Protein AF-A0A7X3MV97-F1 (afdb_monomer)

pLDDT: mean 80.03, std 15.11, range [43.28, 95.19]

Secondary structure (DSSP, 8-state):
--TTHHHHHHHHHHTSSSEEEEETHHHHHH--TT-----SS--THHHHHHHHHHHHHHHHHHHHHHTT-EEEEEE---TTHHHHHHHHHHHSSTTHHHHHHHEEEEE-

Structure (mmCIF, N/CA/C/O backbone):
data_AF-A0A7X3MV97-F1
#
_entry.id   AF-A0A7X3MV97-F1
#
loop_
_atom_site.group_PDB
_atom_site.id
_atom_site.type_symbol
_atom_site.label_atom_id
_atom_site.label_alt_id
_atom_site.label_comp_id
_atom_site.label_asym_id
_atom_site.label_entity_id
_atom_site.label_seq_id
_atom_site.pdbx_PDB_ins_code
_atom_site.Cartn_x
_atom_site.Cartn_y
_atom_site.Cartn_z
_atom_site.occupancy
_atom_site.B_iso_or_equiv
_atom_site.auth_seq_id
_atom_site.auth_comp_id
_atom_site.auth_asym_id
_atom_site.auth_atom_id
_atom_site.pdbx_PDB_model_num
ATOM 1 N N . MET A 1 1 ? 16.769 -9.113 1.432 1.00 43.28 1 MET A N 1
ATOM 2 C CA . MET A 1 1 ? 15.683 -9.939 2.000 1.00 43.28 1 MET A CA 1
ATOM 3 C C . MET A 1 1 ? 15.540 -9.548 3.465 1.00 43.28 1 MET A C 1
ATOM 5 O O . MET A 1 1 ? 16.243 -10.082 4.308 1.00 43.28 1 MET A O 1
ATOM 9 N N . ALA A 1 2 ? 14.740 -8.526 3.774 1.00 48.81 2 ALA A N 1
ATOM 10 C CA . ALA A 1 2 ? 14.489 -8.141 5.162 1.00 48.81 2 ALA A CA 1
ATOM 11 C C . ALA A 1 2 ? 13.464 -9.119 5.758 1.00 48.81 2 ALA A C 1
ATOM 13 O O . ALA A 1 2 ? 12.256 -8.873 5.736 1.00 48.81 2 ALA A O 1
ATOM 14 N N . ALA A 1 3 ? 13.955 -10.289 6.168 1.00 53.59 3 ALA A N 1
ATOM 15 C CA . ALA A 1 3 ? 13.147 -11.354 6.742 1.00 53.59 3 ALA A CA 1
ATOM 16 C C . ALA A 1 3 ? 12.450 -10.827 8.006 1.00 53.59 3 ALA A C 1
ATOM 18 O O . ALA A 1 3 ? 13.108 -10.447 8.968 1.00 53.59 3 ALA A O 1
ATOM 19 N N . GLY A 1 4 ? 11.120 -10.732 7.967 1.00 67.38 4 GLY A N 1
ATOM 20 C CA . GLY A 1 4 ? 10.297 -10.343 9.115 1.00 67.38 4 GLY A CA 1
ATOM 21 C C . GLY A 1 4 ? 9.348 -9.170 8.878 1.00 67.38 4 GLY A C 1
ATOM 22 O O . GLY A 1 4 ? 8.356 -9.078 9.586 1.00 67.38 4 GLY A O 1
ATOM 23 N N . LYS A 1 5 ? 9.552 -8.311 7.870 1.00 76.44 5 LYS A N 1
ATOM 24 C CA . LYS A 1 5 ? 8.664 -7.146 7.641 1.00 76.44 5 LYS A CA 1
ATOM 25 C C . LYS A 1 5 ? 7.200 -7.516 7.355 1.00 76.44 5 LYS A C 1
ATOM 27 O O . LYS A 1 5 ? 6.331 -6.938 8.006 1.00 76.44 5 LYS A O 1
ATOM 32 N N . PRO A 1 6 ? 6.893 -8.491 6.470 1.00 79.88 6 PRO A N 1
ATOM 33 C CA . PRO A 1 6 ? 5.513 -8.940 6.281 1.00 79.88 6 PRO A CA 1
ATOM 34 C C . PRO A 1 6 ? 4.901 -9.497 7.569 1.00 79.88 6 PRO A C 1
ATOM 36 O O . PRO A 1 6 ? 3.743 -9.223 7.862 1.00 79.88 6 PRO A O 1
ATOM 39 N N . THR A 1 7 ? 5.700 -10.212 8.366 1.00 85.44 7 THR A N 1
ATOM 40 C CA . THR A 1 7 ? 5.289 -10.772 9.660 1.00 85.44 7 THR A CA 1
ATOM 41 C C . THR A 1 7 ? 5.026 -9.680 10.696 1.00 85.44 7 THR A C 1
ATOM 43 O O . THR A 1 7 ? 4.038 -9.750 11.413 1.00 85.44 7 THR A O 1
ATOM 46 N N . VAL A 1 8 ? 5.864 -8.642 10.764 1.00 86.12 8 VAL A N 1
ATOM 47 C CA . VAL A 1 8 ? 5.673 -7.490 11.658 1.00 86.12 8 VAL A CA 1
ATOM 48 C C . VAL A 1 8 ? 4.416 -6.714 11.277 1.00 86.12 8 VAL A C 1
ATOM 50 O O . VAL A 1 8 ? 3.612 -6.416 12.155 1.00 86.12 8 VAL A O 1
ATOM 53 N N . ALA A 1 9 ? 4.215 -6.428 9.988 1.00 86.75 9 ALA A N 1
ATOM 54 C CA . ALA A 1 9 ? 3.031 -5.723 9.504 1.00 86.75 9 ALA A CA 1
ATOM 55 C C . ALA A 1 9 ? 1.742 -6.515 9.784 1.00 86.75 9 ALA A C 1
ATOM 57 O O . ALA A 1 9 ? 0.763 -5.962 10.283 1.00 86.75 9 ALA A O 1
ATOM 58 N N . GLU A 1 10 ? 1.759 -7.826 9.536 1.00 89.75 10 GLU A N 1
ATOM 59 C CA . GLU A 1 10 ? 0.624 -8.694 9.839 1.00 89.75 10 GLU A CA 1
ATOM 60 C C . GLU A 1 10 ? 0.348 -8.773 11.346 1.00 89.75 10 GLU A C 1
ATOM 62 O O . GLU A 1 10 ? -0.794 -8.610 11.771 1.00 89.75 10 GLU A O 1
ATOM 67 N N . ASN A 1 11 ? 1.383 -8.966 12.167 1.00 91.56 11 ASN A N 1
ATOM 68 C CA . ASN A 1 11 ? 1.240 -9.013 13.621 1.00 91.56 11 ASN A CA 1
ATOM 69 C C . ASN A 1 11 ? 0.733 -7.684 14.189 1.00 91.56 11 ASN A C 1
ATOM 71 O O . ASN A 1 11 ? -0.064 -7.690 15.123 1.00 91.56 11 ASN A O 1
ATOM 75 N N . LEU A 1 12 ? 1.168 -6.552 13.631 1.00 89.19 12 LEU A N 1
ATOM 76 C CA . LEU A 1 12 ? 0.653 -5.238 14.002 1.00 89.19 12 LEU A CA 1
ATOM 77 C C . LEU A 1 12 ? -0.835 -5.122 13.664 1.00 89.19 12 LEU A C 1
ATOM 79 O O . LEU A 1 12 ? -1.620 -4.759 14.535 1.00 89.19 12 LEU A O 1
ATOM 83 N N . ALA A 1 13 ? -1.235 -5.489 12.443 1.00 91.00 13 ALA A N 1
ATOM 84 C CA . ALA A 1 13 ? -2.637 -5.454 12.035 1.00 91.00 13 ALA A CA 1
ATOM 85 C C . ALA A 1 13 ? -3.513 -6.328 12.949 1.00 91.00 13 ALA A C 1
ATOM 87 O O . ALA A 1 13 ? -4.555 -5.873 13.413 1.00 91.00 13 ALA A O 1
ATOM 88 N N . ARG A 1 14 ? -3.062 -7.540 13.301 1.00 94.19 14 ARG A N 1
ATOM 89 C CA . ARG A 1 14 ? -3.792 -8.468 14.189 1.00 94.19 14 ARG A CA 1
ATOM 90 C C . ARG A 1 14 ? -4.012 -7.957 15.617 1.00 94.19 14 ARG A C 1
ATOM 92 O O . ARG A 1 14 ? -4.851 -8.509 16.318 1.00 94.19 14 ARG A O 1
ATOM 99 N N . ARG A 1 15 ? -3.254 -6.954 16.067 1.00 91.88 15 ARG A N 1
ATOM 100 C CA . ARG A 1 15 ? -3.396 -6.350 17.406 1.00 91.88 15 ARG A CA 1
ATOM 101 C C . ARG A 1 15 ? -4.399 -5.198 17.444 1.00 91.88 15 ARG A C 1
ATOM 103 O O . ARG A 1 15 ? -4.699 -4.702 18.525 1.00 91.88 15 ARG A O 1
ATOM 110 N N . LEU A 1 16 ? -4.858 -4.747 16.282 1.00 90.19 16 LEU A N 1
ATOM 111 C CA . LEU A 1 16 ? -5.831 -3.674 16.128 1.00 90.19 16 LEU A CA 1
ATOM 112 C C . LEU A 1 16 ? -7.234 -4.281 16.002 1.00 90.19 16 LEU A C 1
ATOM 114 O O . LEU A 1 16 ? -7.396 -5.317 15.367 1.00 90.19 16 LEU A O 1
ATOM 118 N N . ASP A 1 17 ? -8.233 -3.620 16.586 1.00 90.31 17 ASP A N 1
ATOM 119 C CA . ASP A 1 17 ? -9.611 -4.127 16.679 1.00 90.31 17 ASP A CA 1
ATOM 120 C C . ASP A 1 17 ? -10.269 -4.337 15.301 1.00 90.31 17 ASP A C 1
ATOM 122 O O . ASP A 1 17 ? -10.744 -5.422 14.970 1.00 90.31 17 ASP A O 1
ATOM 126 N N . LYS A 1 18 ? -10.216 -3.312 14.442 1.00 90.75 18 LYS A N 1
ATOM 127 C CA . LYS A 1 18 ? -10.764 -3.338 13.081 1.00 90.75 18 LYS A CA 1
ATOM 128 C C . LYS A 1 18 ? -9.713 -2.833 12.105 1.00 90.75 18 LYS A C 1
ATOM 130 O O . LYS A 1 18 ? -9.506 -1.626 11.992 1.00 90.75 18 LYS A O 1
ATOM 135 N N . SER A 1 19 ? -9.018 -3.742 11.423 1.00 94.31 19 SER A N 1
ATOM 136 C CA . SER A 1 19 ? -7.813 -3.385 10.670 1.00 94.31 19 SER A CA 1
ATOM 137 C C . SER A 1 19 ? -7.638 -4.092 9.327 1.00 94.31 19 SER A C 1
ATOM 139 O O . SER A 1 19 ? -8.273 -5.105 9.037 1.00 94.31 19 SER A O 1
ATOM 141 N N . VAL A 1 20 ? -6.749 -3.534 8.502 1.00 94.88 20 VAL A N 1
ATOM 142 C CA . VAL A 1 20 ? -6.340 -4.071 7.202 1.00 94.88 20 VAL A CA 1
ATOM 143 C C . VAL A 1 20 ? -4.819 -4.090 7.106 1.00 94.88 20 VAL A C 1
ATOM 145 O O . VAL A 1 20 ? -4.160 -3.076 7.321 1.00 94.88 20 VAL A O 1
ATOM 148 N N . HIS A 1 21 ? -4.259 -5.236 6.715 1.00 94.50 21 HIS A N 1
ATOM 149 C CA . HIS A 1 21 ? -2.876 -5.333 6.251 1.00 94.50 21 HIS A CA 1
ATOM 150 C C . HIS A 1 21 ? -2.841 -5.056 4.742 1.00 94.50 21 HIS A C 1
ATOM 152 O O . HIS A 1 21 ? -3.006 -5.959 3.918 1.00 94.50 21 HIS A O 1
ATOM 158 N N . LEU A 1 22 ? -2.651 -3.789 4.378 1.00 94.31 22 LEU A N 1
ATOM 159 C CA . LEU A 1 22 ? -2.590 -3.356 2.990 1.00 94.31 22 LEU A CA 1
ATOM 160 C C . LEU A 1 22 ? -1.187 -3.617 2.441 1.00 94.31 22 LEU A C 1
ATOM 162 O O . LEU A 1 22 ? -0.223 -2.962 2.828 1.00 94.31 22 LEU A O 1
ATOM 166 N N . ARG A 1 23 ? -1.062 -4.568 1.517 1.00 92.50 23 ARG A N 1
ATOM 167 C CA . ARG A 1 23 ? 0.204 -4.830 0.826 1.00 92.50 23 ARG A CA 1
ATOM 168 C C . ARG A 1 23 ? 0.150 -4.238 -0.566 1.00 92.50 23 ARG A C 1
ATOM 170 O O . ARG A 1 23 ? -0.593 -4.736 -1.412 1.00 92.50 23 ARG A O 1
ATOM 177 N N . GLY A 1 24 ? 0.950 -3.215 -0.844 1.00 90.31 24 GLY A N 1
ATOM 178 C CA . GLY A 1 24 ? 0.897 -2.620 -2.179 1.00 90.31 24 GLY A CA 1
ATOM 179 C C . GLY A 1 24 ? 1.547 -3.492 -3.261 1.00 90.31 24 GLY A C 1
ATOM 180 O O . GLY A 1 24 ? 1.349 -3.252 -4.450 1.00 90.31 24 GLY A O 1
ATOM 181 N N . ASP A 1 25 ? 2.253 -4.572 -2.891 1.00 90.31 25 ASP A N 1
ATOM 182 C CA . ASP A 1 25 ? 2.813 -5.533 -3.854 1.00 90.31 25 ASP A CA 1
ATOM 183 C C . ASP A 1 25 ? 1.725 -6.266 -4.647 1.00 90.31 25 ASP A C 1
ATOM 185 O O . ASP A 1 25 ? 1.991 -6.742 -5.753 1.00 90.31 25 ASP A O 1
ATOM 189 N N . ILE A 1 26 ? 0.504 -6.310 -4.107 1.00 93.38 26 ILE A N 1
ATOM 190 C CA . ILE A 1 26 ? -0.681 -6.817 -4.792 1.00 93.38 26 ILE A CA 1
ATOM 191 C C . ILE A 1 26 ? -0.949 -5.999 -6.057 1.00 93.38 26 ILE A C 1
ATOM 193 O O . ILE A 1 26 ? -1.131 -6.599 -7.111 1.00 93.38 26 ILE A O 1
ATOM 197 N N . PHE A 1 27 ? -0.869 -4.665 -6.007 1.00 94.44 27 PHE A N 1
ATOM 198 C CA . PHE A 1 27 ? -1.120 -3.826 -7.186 1.00 94.44 27 PHE A CA 1
ATOM 199 C C . PHE A 1 27 ? -0.123 -4.104 -8.313 1.00 94.44 27 PHE A C 1
ATOM 201 O O . PHE A 1 27 ? -0.506 -4.164 -9.475 1.00 94.44 27 PHE A O 1
ATOM 208 N N . ARG A 1 28 ? 1.146 -4.379 -7.977 1.00 92.31 28 ARG A N 1
ATOM 209 C CA . ARG A 1 28 ? 2.148 -4.806 -8.970 1.00 92.31 28 ARG A CA 1
ATOM 210 C C . ARG A 1 28 ? 1.771 -6.140 -9.624 1.00 92.31 28 ARG A C 1
ATOM 212 O O . ARG A 1 28 ? 2.010 -6.323 -10.811 1.00 92.31 28 ARG A O 1
ATOM 219 N N . LYS A 1 29 ? 1.231 -7.086 -8.850 1.00 92.81 29 LYS A N 1
ATOM 220 C CA . LYS A 1 29 ? 0.848 -8.428 -9.327 1.00 92.81 29 LYS A CA 1
ATOM 221 C C . LYS A 1 29 ? -0.411 -8.423 -10.198 1.00 92.81 29 LYS A C 1
ATOM 223 O O . LYS A 1 29 ? -0.635 -9.393 -10.909 1.00 92.81 29 LYS A O 1
ATOM 228 N N . MET A 1 30 ? -1.220 -7.365 -10.135 1.00 95.19 30 MET A N 1
ATOM 229 C CA . MET A 1 30 ? -2.428 -7.222 -10.955 1.00 95.19 30 MET A CA 1
ATOM 230 C C . MET A 1 30 ? -2.122 -6.851 -12.412 1.00 95.19 30 MET A C 1
ATOM 232 O O . MET A 1 30 ? -2.940 -7.123 -13.289 1.00 95.19 30 MET A O 1
ATOM 236 N N . THR A 1 31 ? -0.960 -6.256 -12.697 1.00 93.94 31 THR A N 1
ATOM 237 C CA . THR A 1 31 ? -0.540 -5.962 -14.072 1.00 93.94 31 THR A CA 1
ATOM 238 C C . THR A 1 31 ? -0.170 -7.258 -14.791 1.00 93.94 31 THR A C 1
ATOM 240 O O . THR A 1 31 ? 0.799 -7.917 -14.423 1.00 93.94 31 THR A O 1
ATOM 243 N N . VAL A 1 32 ? -0.930 -7.614 -15.829 1.00 93.56 32 VAL A N 1
ATOM 244 C CA . VAL A 1 32 ? -0.686 -8.820 -16.639 1.00 93.56 32 VAL A CA 1
ATOM 245 C C . VAL A 1 32 ? 0.253 -8.497 -17.802 1.00 93.56 32 VAL A C 1
ATOM 247 O O . VAL A 1 32 ? 1.405 -8.921 -17.817 1.00 93.56 32 VAL A O 1
ATOM 250 N N . ASN A 1 33 ? -0.214 -7.686 -18.753 1.00 95.19 33 ASN A N 1
ATOM 251 C CA . ASN A 1 33 ? 0.587 -7.244 -19.891 1.00 95.19 33 ASN A CA 1
ATOM 252 C C . ASN A 1 33 ? 1.302 -5.929 -19.561 1.00 95.19 33 ASN A C 1
ATOM 254 O O . ASN A 1 33 ? 0.698 -5.018 -18.998 1.00 95.19 33 ASN A O 1
ATOM 258 N N . GLY A 1 34 ? 2.581 -5.828 -19.933 1.00 92.12 34 GLY A N 1
ATOM 259 C CA . GLY A 1 34 ? 3.396 -4.632 -19.699 1.00 92.12 34 GLY A CA 1
ATOM 260 C C . GLY A 1 34 ? 3.961 -4.508 -18.282 1.00 92.12 34 GLY A C 1
ATOM 261 O O . GLY A 1 34 ? 4.486 -3.454 -17.947 1.00 92.12 34 GLY A O 1
ATOM 262 N N . ALA A 1 35 ? 3.877 -5.548 -17.446 1.00 92.06 35 ALA A N 1
ATOM 263 C CA . ALA A 1 35 ? 4.462 -5.527 -16.109 1.00 92.06 35 ALA A CA 1
ATOM 264 C C . ALA A 1 35 ? 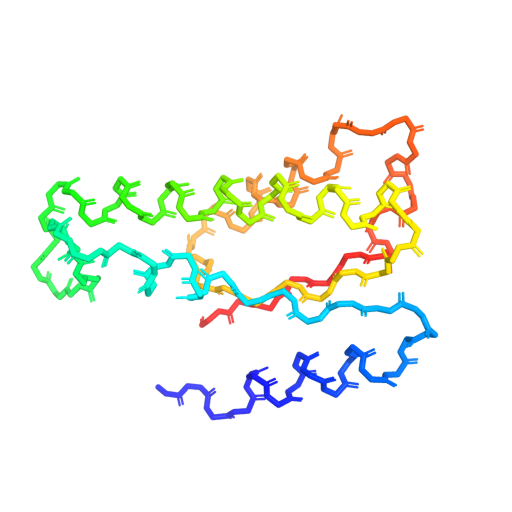5.989 -5.377 -16.171 1.00 92.06 35 ALA A C 1
ATOM 266 O O . ALA A 1 35 ? 6.676 -6.164 -16.822 1.00 92.06 35 ALA A O 1
ATOM 267 N N . VAL A 1 36 ? 6.521 -4.395 -15.444 1.00 89.56 36 VAL A N 1
ATOM 268 C CA . VAL A 1 36 ? 7.961 -4.153 -15.352 1.00 89.56 36 VAL A CA 1
ATOM 269 C C . VAL A 1 36 ? 8.424 -4.389 -13.920 1.00 89.56 36 VAL A C 1
ATOM 271 O O . VAL A 1 36 ? 7.906 -3.806 -12.966 1.00 89.56 36 VAL A O 1
ATOM 274 N N 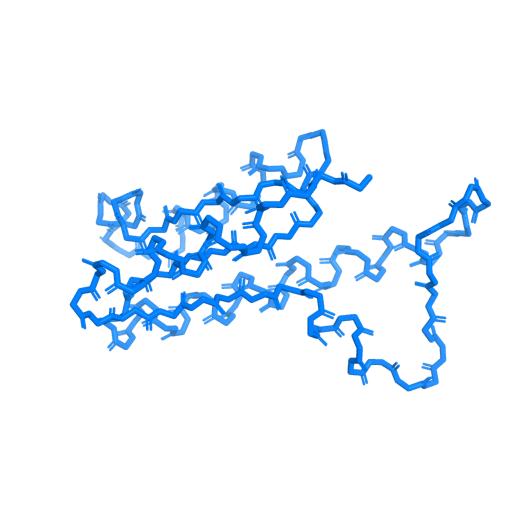. SER A 1 37 ? 9.412 -5.271 -13.754 1.00 78.62 37 SER A N 1
ATOM 275 C CA . SER A 1 37 ? 10.040 -5.475 -12.450 1.00 78.62 37 SER A CA 1
ATOM 276 C C . SER A 1 37 ? 10.985 -4.323 -12.134 1.00 78.62 37 SER A C 1
ATOM 278 O O . SER A 1 37 ? 11.742 -3.875 -12.992 1.00 78.62 37 SER A O 1
ATOM 280 N N . MET A 1 38 ? 11.007 -3.901 -10.871 1.00 72.75 38 MET A N 1
ATOM 281 C CA . MET A 1 38 ? 12.120 -3.110 -10.356 1.00 72.75 38 MET A CA 1
ATOM 282 C C . MET A 1 38 ? 13.365 -4.004 -10.384 1.00 72.75 38 MET A C 1
ATOM 284 O O . MET A 1 38 ? 13.399 -5.039 -9.716 1.00 72.75 38 MET A O 1
ATOM 288 N N . GLY A 1 39 ? 14.341 -3.641 -11.207 1.00 68.62 39 GLY A N 1
ATOM 289 C CA . GLY A 1 39 ? 15.595 -4.361 -11.402 1.00 68.62 39 GLY A CA 1
ATOM 290 C C . GLY A 1 39 ? 16.773 -3.390 -11.513 1.00 68.62 39 GLY A C 1
ATOM 291 O O . GLY A 1 39 ? 16.553 -2.178 -11.509 1.00 68.62 39 GLY A O 1
ATOM 292 N N . PRO A 1 40 ? 18.013 -3.903 -11.586 1.00 62.16 40 PRO A N 1
ATOM 293 C CA . PRO A 1 40 ? 19.209 -3.070 -11.734 1.00 62.16 40 PRO A CA 1
ATOM 294 C C . PRO A 1 40 ? 19.154 -2.196 -12.996 1.00 62.16 40 PRO A C 1
ATOM 296 O O . PRO A 1 40 ? 19.593 -1.049 -12.963 1.00 62.16 40 PRO A O 1
ATOM 299 N N . ASP A 1 41 ? 18.513 -2.691 -14.057 1.00 61.03 41 ASP A N 1
ATOM 300 C CA . ASP A 1 41 ? 18.221 -1.919 -15.261 1.00 61.03 41 ASP A CA 1
ATOM 301 C C . ASP A 1 41 ? 16.885 -1.183 -15.102 1.00 61.03 41 ASP A C 1
ATOM 303 O O . ASP A 1 41 ? 15.797 -1.716 -15.347 1.00 61.03 41 ASP A O 1
ATOM 307 N N . LEU A 1 42 ? 16.962 0.066 -14.642 1.00 63.31 42 LEU A N 1
ATOM 308 C CA . LEU A 1 42 ? 15.806 0.943 -14.478 1.00 63.31 42 LEU A CA 1
ATOM 309 C C . LEU A 1 42 ? 15.309 1.418 -15.847 1.00 63.31 42 LEU A C 1
ATOM 311 O O . LEU A 1 42 ? 15.649 2.506 -16.312 1.00 63.31 42 LEU A O 1
ATOM 315 N N . THR A 1 43 ? 14.465 0.616 -16.494 1.00 80.56 43 THR A N 1
ATOM 316 C CA . THR A 1 43 ? 13.671 1.131 -17.614 1.00 80.56 43 THR A CA 1
ATOM 317 C C . THR A 1 43 ? 12.819 2.318 -17.127 1.00 80.56 43 THR A C 1
ATOM 319 O O . THR A 1 43 ? 12.386 2.320 -15.970 1.00 80.56 43 THR A O 1
ATOM 322 N N . PRO A 1 44 ? 12.514 3.318 -17.977 1.00 86.00 44 PRO A N 1
ATOM 323 C CA . PRO A 1 44 ? 11.685 4.464 -17.583 1.00 86.00 44 PRO A CA 1
ATOM 324 C C . PRO A 1 44 ? 10.284 4.094 -17.070 1.00 86.00 44 PRO A C 1
ATOM 326 O O . PRO A 1 44 ? 9.627 4.907 -16.423 1.00 86.00 44 PRO A O 1
ATOM 329 N N . GLU A 1 45 ? 9.819 2.881 -17.363 1.00 89.38 45 GLU A N 1
ATOM 330 C CA . GLU A 1 45 ? 8.500 2.386 -16.981 1.00 89.38 45 GLU A CA 1
ATOM 331 C C . GLU A 1 45 ? 8.454 1.841 -15.547 1.00 89.38 45 GLU A C 1
ATOM 333 O O . GLU A 1 45 ? 7.451 2.008 -14.855 1.00 89.38 45 GLU A O 1
ATOM 338 N N . ALA A 1 46 ? 9.558 1.277 -15.047 1.00 88.50 46 ALA A N 1
ATOM 339 C CA . ALA A 1 46 ? 9.649 0.775 -13.677 1.00 88.50 46 ALA A CA 1
ATOM 340 C C . ALA A 1 46 ? 9.262 1.831 -12.609 1.00 88.50 46 ALA A C 1
ATOM 342 O O . ALA A 1 46 ? 8.380 1.551 -11.788 1.00 88.50 46 ALA A O 1
ATOM 343 N N . PRO A 1 47 ? 9.816 3.066 -12.615 1.00 86.88 47 PRO A N 1
ATOM 344 C CA . PRO A 1 47 ? 9.411 4.093 -11.657 1.00 86.88 47 PRO A CA 1
ATOM 345 C C . PRO A 1 47 ? 7.975 4.591 -11.876 1.00 86.88 47 PRO A C 1
ATOM 347 O O . PRO A 1 47 ? 7.326 4.980 -10.905 1.00 86.88 47 PRO A O 1
ATOM 350 N N . ARG A 1 48 ? 7.441 4.554 -13.108 1.00 89.44 48 ARG A N 1
ATOM 351 C CA . ARG A 1 48 ? 6.036 4.915 -13.373 1.00 89.44 48 ARG A CA 1
ATOM 352 C C . ARG A 1 48 ? 5.075 3.904 -12.759 1.00 89.44 48 ARG A C 1
ATOM 354 O O . ARG A 1 48 ? 4.127 4.308 -12.089 1.00 89.44 48 ARG A O 1
ATOM 361 N N . GLN A 1 49 ? 5.346 2.609 -12.913 1.00 91.81 49 GLN A N 1
ATOM 362 C CA . GLN A 1 49 ? 4.532 1.555 -12.300 1.00 91.81 49 GLN A CA 1
ATOM 363 C C . GLN A 1 49 ? 4.650 1.547 -10.776 1.00 91.81 49 GLN A C 1
ATOM 365 O O . GLN A 1 49 ? 3.656 1.317 -10.088 1.00 91.81 49 GLN A O 1
ATOM 370 N N . LEU A 1 50 ? 5.829 1.863 -10.230 1.00 89.19 50 LEU A N 1
ATOM 371 C CA . LEU A 1 50 ? 5.997 2.051 -8.789 1.00 89.19 50 LEU A CA 1
ATOM 372 C C . LEU A 1 50 ? 5.158 3.232 -8.270 1.00 89.19 50 LEU A C 1
ATOM 374 O O . LEU A 1 50 ? 4.447 3.081 -7.279 1.00 89.19 50 LEU A O 1
ATOM 378 N N . ALA A 1 51 ? 5.174 4.373 -8.965 1.00 88.94 51 ALA A N 1
ATOM 379 C CA . ALA A 1 51 ? 4.354 5.529 -8.605 1.00 88.94 51 ALA A CA 1
ATOM 380 C C . ALA A 1 51 ? 2.846 5.236 -8.713 1.00 88.94 51 ALA A C 1
ATOM 382 O O . ALA A 1 51 ? 2.083 5.612 -7.823 1.00 88.94 51 ALA A O 1
ATOM 383 N N . LEU A 1 52 ? 2.415 4.524 -9.762 1.00 91.88 52 LEU A N 1
ATOM 384 C CA . LEU A 1 52 ? 1.027 4.078 -9.920 1.00 91.88 52 LEU A CA 1
ATOM 385 C C . LEU A 1 52 ? 0.597 3.179 -8.756 1.00 91.88 52 LEU A C 1
ATOM 387 O O . LEU A 1 52 ? -0.461 3.392 -8.170 1.00 91.88 52 LEU A O 1
ATOM 391 N N . ARG A 1 53 ? 1.441 2.216 -8.379 1.00 92.31 53 ARG A N 1
ATOM 392 C CA . ARG A 1 53 ? 1.221 1.347 -7.220 1.00 92.31 53 ARG A CA 1
ATOM 393 C C . ARG A 1 53 ? 1.038 2.146 -5.930 1.00 92.31 53 ARG A C 1
ATOM 395 O O . ARG A 1 53 ? 0.111 1.856 -5.180 1.00 92.31 53 ARG A O 1
ATOM 402 N N . HIS A 1 54 ? 1.890 3.140 -5.668 1.00 90.50 54 HIS A N 1
ATOM 403 C CA . HIS A 1 54 ? 1.767 3.975 -4.466 1.00 90.50 54 HIS A CA 1
ATOM 404 C C . HIS A 1 54 ? 0.478 4.788 -4.463 1.00 90.50 54 HIS A C 1
ATOM 406 O O . HIS A 1 54 ? -0.186 4.850 -3.435 1.00 90.50 54 HIS A O 1
ATOM 412 N N . ARG A 1 55 ? 0.084 5.344 -5.613 1.00 90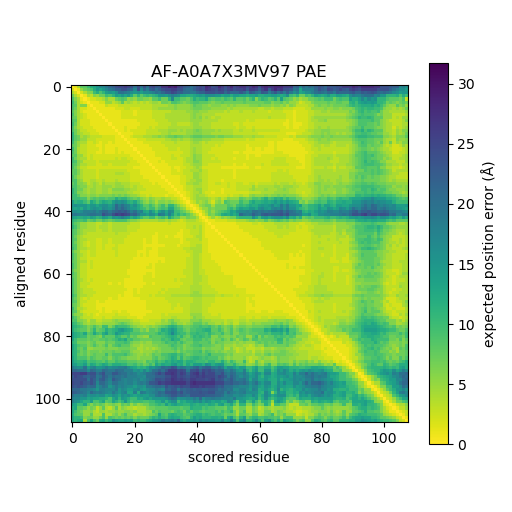.94 55 ARG A N 1
ATOM 413 C CA . ARG A 1 55 ? -1.191 6.053 -5.746 1.00 90.94 55 ARG A CA 1
ATOM 414 C C . ARG A 1 55 ? -2.386 5.142 -5.453 1.00 90.94 55 ARG A C 1
ATOM 416 O O . ARG A 1 55 ? -3.226 5.507 -4.638 1.00 90.94 55 ARG A O 1
ATOM 423 N N . LEU A 1 56 ? -2.436 3.957 -6.065 1.00 94.44 56 LEU A N 1
ATOM 424 C CA . LEU A 1 56 ? -3.509 2.981 -5.833 1.00 94.44 56 LEU A CA 1
ATOM 425 C C . LEU A 1 56 ? -3.583 2.561 -4.361 1.00 94.44 56 LEU A C 1
ATOM 427 O O . LEU A 1 56 ? -4.668 2.460 -3.794 1.00 94.44 56 LEU A O 1
ATOM 431 N N . ALA A 1 57 ? -2.431 2.352 -3.722 1.00 92.69 57 ALA A N 1
ATOM 432 C CA . ALA A 1 57 ? -2.384 2.030 -2.304 1.00 92.69 57 ALA A CA 1
ATOM 433 C C . ALA A 1 57 ? -2.936 3.165 -1.431 1.00 92.69 57 ALA A C 1
ATOM 435 O O . ALA A 1 57 ? -3.669 2.882 -0.487 1.00 92.69 57 ALA A O 1
ATOM 436 N N . CYS A 1 58 ? -2.635 4.426 -1.754 1.00 89.19 58 CYS A N 1
ATOM 437 C CA . CYS A 1 58 ? -3.199 5.564 -1.036 1.00 89.19 58 CYS A CA 1
ATOM 438 C C . CYS A 1 58 ? -4.727 5.6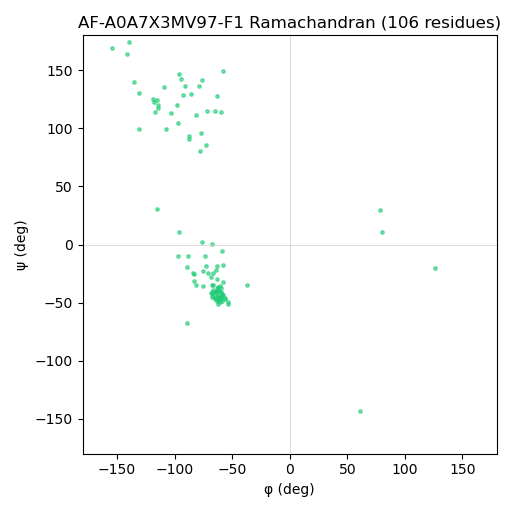34 -1.171 1.00 89.19 58 CYS A C 1
ATOM 440 O O . CYS A 1 58 ? -5.411 5.732 -0.158 1.00 89.19 58 CYS A O 1
ATOM 442 N N . GLU A 1 59 ? -5.265 5.507 -2.388 1.00 91.81 59 GLU A N 1
ATOM 443 C CA . GLU A 1 59 ? -6.717 5.538 -2.642 1.00 91.81 59 GLU A CA 1
ATOM 444 C C . GLU A 1 59 ? -7.451 4.396 -1.901 1.00 91.81 59 GLU A C 1
ATOM 446 O O . GLU A 1 59 ? -8.503 4.593 -1.285 1.00 91.81 59 GLU A O 1
ATOM 451 N N . VAL A 1 60 ? -6.867 3.193 -1.885 1.00 94.12 60 VAL A N 1
ATOM 452 C CA . VAL A 1 60 ? -7.415 2.049 -1.137 1.00 94.12 60 VAL A CA 1
ATOM 453 C C . VAL A 1 60 ? -7.323 2.259 0.375 1.00 94.12 60 VAL A C 1
ATOM 455 O O . VAL A 1 60 ? -8.273 1.942 1.092 1.00 94.12 60 VAL A O 1
ATOM 458 N N . ALA A 1 61 ? -6.207 2.791 0.880 1.00 91.19 61 ALA A N 1
ATOM 459 C CA . ALA A 1 61 ? -6.053 3.095 2.299 1.00 91.19 61 ALA A CA 1
ATOM 460 C C . ALA A 1 61 ? -7.099 4.118 2.761 1.00 91.19 61 ALA A C 1
ATOM 462 O O . ALA A 1 61 ? -7.763 3.879 3.768 1.00 91.19 61 ALA A O 1
ATOM 463 N N . GLU A 1 62 ? -7.286 5.206 2.009 1.00 88.38 62 GLU A N 1
ATOM 464 C CA . GLU A 1 62 ? -8.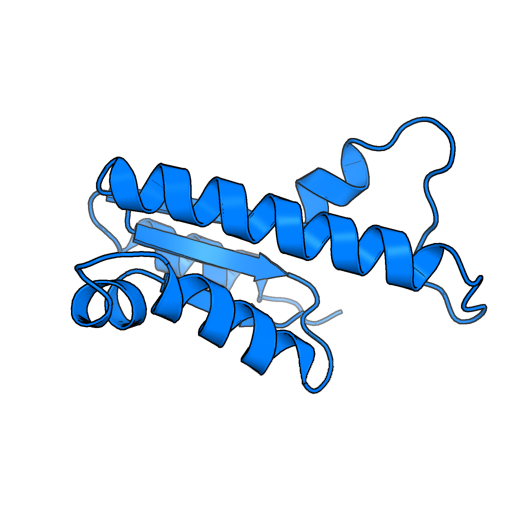311 6.225 2.269 1.00 88.38 62 GLU A CA 1
ATOM 465 C C . GLU A 1 62 ? -9.701 5.595 2.390 1.00 88.38 62 GLU A C 1
ATOM 467 O O . GLU A 1 62 ? -10.377 5.795 3.397 1.00 88.38 62 GLU A O 1
ATOM 472 N N . THR A 1 63 ? -10.077 4.743 1.433 1.00 92.19 63 THR A N 1
ATOM 473 C CA . THR A 1 63 ? -11.381 4.059 1.427 1.00 92.19 63 THR A CA 1
ATOM 474 C C . THR A 1 63 ? -11.592 3.204 2.685 1.00 92.19 63 THR A C 1
ATOM 476 O O . THR A 1 63 ? -12.662 3.219 3.295 1.00 92.19 63 THR A O 1
ATOM 479 N N . TYR A 1 64 ? -10.569 2.461 3.120 1.00 92.56 64 TYR A N 1
ATOM 480 C CA . TYR A 1 64 ? -10.652 1.670 4.353 1.00 92.56 64 TYR A CA 1
ATOM 481 C C . TYR A 1 64 ? -10.756 2.540 5.603 1.00 92.56 64 TYR A C 1
ATOM 483 O O . TYR A 1 64 ? -11.509 2.213 6.523 1.00 92.56 64 TYR A O 1
ATOM 491 N N . LEU A 1 65 ? -10.023 3.648 5.637 1.00 88.56 65 LEU A N 1
ATOM 492 C CA . LEU A 1 65 ? -10.064 4.581 6.753 1.00 88.56 65 LEU A CA 1
ATOM 493 C C . LEU A 1 65 ? -11.429 5.276 6.855 1.00 88.56 65 LEU A C 1
ATOM 495 O O . LEU A 1 65 ? -11.963 5.395 7.955 1.00 88.56 65 LEU A O 1
ATOM 499 N N . GLU A 1 66 ? -12.030 5.673 5.729 1.00 86.94 66 GLU A N 1
ATOM 500 C CA . GLU A 1 66 ? -13.404 6.198 5.666 1.00 86.94 66 GLU A CA 1
ATOM 501 C C . GLU A 1 66 ? -14.433 5.168 6.156 1.00 86.94 66 GLU A C 1
ATOM 503 O O . GLU A 1 66 ? -15.377 5.514 6.866 1.00 86.94 66 GLU A O 1
ATOM 508 N N . ALA A 1 67 ? -14.206 3.882 5.876 1.00 90.56 67 ALA A N 1
ATOM 509 C CA . ALA A 1 67 ? -15.003 2.774 6.406 1.00 90.56 67 ALA A CA 1
ATOM 510 C C . ALA A 1 67 ? -14.695 2.425 7.884 1.00 90.56 67 ALA A C 1
ATOM 512 O O . ALA A 1 67 ? -15.264 1.473 8.441 1.00 90.56 67 ALA A O 1
ATOM 513 N N . GLY A 1 68 ? -13.798 3.173 8.537 1.00 88.44 68 GLY A N 1
ATOM 514 C CA . GLY A 1 68 ? -13.451 3.036 9.950 1.00 88.44 68 GLY A CA 1
ATOM 515 C C . GLY A 1 68 ? -12.501 1.881 10.271 1.00 88.44 68 GLY A C 1
ATOM 516 O O . GLY A 1 68 ? -12.611 1.308 11.353 1.00 88.44 68 GLY A O 1
ATOM 517 N N . PHE A 1 69 ? -11.620 1.492 9.347 1.00 91.94 69 PHE A N 1
ATOM 518 C CA . PHE A 1 69 ? -10.534 0.539 9.602 1.00 91.94 69 PHE A CA 1
ATOM 519 C C . PHE A 1 69 ? -9.219 1.260 9.918 1.00 91.94 69 PHE A C 1
ATOM 521 O O . PHE A 1 69 ? -8.907 2.289 9.326 1.00 91.94 69 PHE A O 1
ATOM 528 N N . SER A 1 70 ? -8.390 0.669 10.778 1.00 91.19 70 SER A N 1
ATOM 529 C CA . SER A 1 70 ? -6.961 0.987 10.862 1.00 91.19 70 SER A CA 1
ATOM 530 C C . SER A 1 70 ? -6.192 0.293 9.731 1.00 91.19 70 SER A C 1
ATOM 532 O O . SER A 1 70 ? -6.409 -0.885 9.455 1.00 91.19 70 SER A O 1
ATOM 534 N N . VAL A 1 71 ? -5.262 0.985 9.080 1.00 91.38 71 VAL A N 1
ATOM 535 C CA . VAL A 1 71 ? -4.531 0.474 7.913 1.00 91.38 71 VAL A CA 1
ATOM 536 C C . VAL A 1 71 ? -3.048 0.317 8.238 1.00 91.38 71 VAL A C 1
ATOM 538 O O . VAL A 1 71 ? -2.332 1.282 8.486 1.00 91.38 71 VAL A O 1
ATOM 541 N N . VAL A 1 72 ? -2.545 -0.911 8.176 1.00 91.62 72 VAL A N 1
ATOM 542 C CA . VAL A 1 72 ? -1.106 -1.190 8.201 1.00 91.62 72 VAL A CA 1
ATOM 543 C C . VAL A 1 72 ? -0.643 -1.365 6.761 1.00 91.62 72 VAL A C 1
ATOM 545 O O . VAL A 1 72 ? -0.930 -2.388 6.138 1.00 91.62 72 VAL A O 1
ATOM 548 N N . TYR A 1 73 ? 0.040 -0.358 6.221 1.00 90.94 73 TYR A N 1
ATOM 549 C CA . TYR A 1 73 ? 0.482 -0.329 4.830 1.00 90.94 73 TYR A CA 1
ATOM 550 C C . TYR A 1 73 ? 1.950 -0.755 4.702 1.00 90.94 73 TYR A C 1
ATOM 552 O O . TYR A 1 73 ? 2.853 -0.137 5.265 1.00 90.94 73 TYR A O 1
ATOM 560 N N . LEU A 1 74 ? 2.182 -1.823 3.936 1.00 90.12 74 LEU A N 1
ATOM 561 C CA . LEU A 1 74 ? 3.496 -2.389 3.643 1.00 90.12 74 LEU A CA 1
ATOM 562 C C . LEU A 1 74 ? 3.827 -2.236 2.155 1.00 90.12 74 LEU A C 1
ATOM 564 O O . LEU A 1 74 ? 3.145 -2.797 1.288 1.00 90.12 74 LEU A O 1
ATOM 568 N N . ASP A 1 75 ? 4.924 -1.535 1.866 1.00 89.44 75 ASP A N 1
ATOM 569 C CA . ASP A 1 75 ? 5.410 -1.323 0.503 1.00 89.44 75 ASP A CA 1
ATOM 570 C C . ASP A 1 75 ? 6.921 -1.060 0.438 1.00 89.44 75 ASP A C 1
ATOM 572 O O . ASP A 1 75 ? 7.579 -0.811 1.443 1.00 89.44 75 ASP A O 1
ATOM 576 N N . ILE A 1 76 ? 7.476 -1.079 -0.772 1.00 83.31 76 ILE A N 1
ATOM 577 C CA . ILE A 1 76 ? 8.807 -0.564 -1.079 1.00 83.31 76 ILE A CA 1
ATOM 578 C C . ILE A 1 76 ? 8.705 0.966 -1.144 1.00 83.31 76 ILE A C 1
ATOM 580 O O . ILE A 1 76 ? 8.338 1.548 -2.166 1.00 83.31 76 ILE A O 1
ATOM 584 N N . LEU A 1 77 ? 9.031 1.612 -0.026 1.00 80.38 77 LEU A N 1
ATOM 585 C CA . LEU A 1 77 ? 9.088 3.065 0.116 1.00 80.38 77 LEU A CA 1
ATOM 586 C C . LEU A 1 77 ? 10.561 3.477 0.201 1.00 80.38 77 LEU A C 1
ATOM 588 O O . LEU A 1 77 ? 11.186 3.336 1.247 1.00 80.38 77 LEU A O 1
ATOM 592 N N . VAL A 1 78 ? 11.134 3.943 -0.912 1.00 72.50 78 VAL A N 1
ATOM 593 C CA . VAL A 1 78 ? 12.562 4.301 -0.999 1.00 72.50 78 VAL A CA 1
ATOM 594 C C . VAL A 1 78 ? 12.725 5.815 -1.105 1.00 72.50 78 VAL A C 1
ATOM 596 O O . VAL A 1 78 ? 12.029 6.478 -1.876 1.00 72.50 78 VAL A O 1
ATOM 599 N N . GLY A 1 79 ? 13.668 6.373 -0.342 1.00 72.75 79 GLY A N 1
ATOM 600 C CA . GLY A 1 79 ? 13.950 7.810 -0.326 1.00 72.75 79 GLY A CA 1
ATOM 601 C C . GLY A 1 79 ? 12.748 8.643 0.134 1.00 72.75 79 GLY A C 1
ATOM 602 O O . GLY A 1 79 ? 11.965 8.216 0.979 1.00 72.75 79 GLY A O 1
ATOM 603 N N . ARG A 1 80 ? 12.561 9.824 -0.469 1.00 73.88 80 ARG A N 1
ATOM 604 C CA . ARG A 1 80 ? 11.473 10.769 -0.126 1.00 73.88 80 ARG A CA 1
ATOM 605 C C . ARG A 1 80 ? 10.061 10.278 -0.465 1.00 73.88 80 ARG A C 1
ATOM 607 O O . ARG A 1 80 ? 9.084 10.988 -0.256 1.00 73.88 80 ARG A O 1
ATOM 614 N N . VAL A 1 81 ? 9.921 9.074 -1.014 1.00 74.94 81 VAL A N 1
ATOM 615 C CA . VAL A 1 81 ? 8.607 8.493 -1.309 1.00 74.94 81 VAL A CA 1
ATOM 616 C C . VAL A 1 81 ? 7.826 8.203 -0.027 1.00 74.94 81 VAL A C 1
ATOM 618 O O . VAL A 1 81 ? 6.616 8.405 -0.009 1.00 74.94 81 VAL A O 1
ATOM 621 N N . HIS A 1 82 ? 8.502 7.805 1.056 1.00 71.81 82 HIS A N 1
ATOM 622 C CA . HIS A 1 82 ? 7.853 7.598 2.354 1.00 71.81 82 HIS A CA 1
ATOM 623 C C . HIS A 1 82 ? 7.168 8.879 2.861 1.00 71.81 82 HIS A C 1
ATOM 625 O O . HIS A 1 82 ? 6.017 8.833 3.286 1.00 71.81 82 HIS A O 1
ATOM 631 N N . GLU A 1 83 ? 7.844 10.025 2.741 1.00 73.94 83 GLU A N 1
ATOM 632 C CA . GLU A 1 83 ? 7.306 11.339 3.119 1.00 73.94 83 GLU A CA 1
ATOM 633 C C . GLU A 1 83 ? 6.080 11.702 2.278 1.00 73.94 83 GLU A C 1
ATOM 635 O O . GLU A 1 83 ? 5.054 12.069 2.833 1.00 73.94 83 GLU A O 1
ATOM 640 N N . LYS A 1 84 ? 6.146 11.515 0.954 1.00 75.31 84 LYS A N 1
ATOM 641 C CA . LYS A 1 84 ? 5.023 11.811 0.047 1.00 75.31 84 LYS A CA 1
ATOM 642 C C . LYS A 1 84 ? 3.794 10.946 0.310 1.00 75.31 84 LYS A C 1
ATOM 644 O O . LYS A 1 84 ? 2.673 11.432 0.224 1.00 75.31 84 LYS A O 1
ATOM 649 N N . VAL A 1 85 ? 3.993 9.660 0.599 1.00 76.62 85 VAL A N 1
ATOM 650 C CA . VAL A 1 85 ? 2.898 8.744 0.953 1.00 76.62 85 VAL A CA 1
ATOM 651 C C . VAL A 1 85 ? 2.283 9.146 2.291 1.00 76.62 85 VAL A C 1
ATOM 653 O O . VAL A 1 85 ? 1.060 9.205 2.400 1.00 76.62 85 VAL A O 1
ATOM 656 N N . ALA A 1 86 ? 3.112 9.462 3.289 1.00 74.00 86 ALA A N 1
ATOM 657 C CA . ALA A 1 86 ? 2.634 9.943 4.580 1.00 74.00 86 ALA A CA 1
ATOM 658 C C . ALA A 1 86 ? 1.855 11.261 4.435 1.00 74.00 86 ALA A C 1
ATOM 660 O O . ALA A 1 86 ? 0.758 11.385 4.967 1.00 74.00 86 ALA A O 1
ATOM 661 N N . GLU A 1 87 ? 2.379 12.216 3.665 1.00 73.81 87 GLU A N 1
ATOM 662 C CA . GLU A 1 87 ? 1.729 13.492 3.363 1.00 73.81 87 GLU A CA 1
ATOM 663 C C . GLU A 1 87 ? 0.376 13.281 2.669 1.00 73.81 87 GLU A C 1
ATOM 665 O O . GLU A 1 87 ? -0.638 13.821 3.113 1.00 73.81 87 GLU A O 1
ATOM 670 N N . HIS A 1 88 ? 0.329 12.438 1.633 1.00 75.75 88 HIS A N 1
ATOM 671 C CA . HIS A 1 88 ? -0.904 12.147 0.902 1.00 75.75 88 HIS A CA 1
ATOM 672 C C . HIS A 1 88 ? -2.010 11.620 1.825 1.00 75.75 88 HIS A C 1
ATOM 674 O O . HIS A 1 88 ? -3.132 12.120 1.788 1.00 75.75 88 HIS A O 1
ATOM 680 N N . LEU A 1 89 ? -1.673 10.660 2.690 1.00 70.81 89 LEU A N 1
ATOM 681 C CA . LEU A 1 89 ? -2.617 10.064 3.637 1.00 70.81 89 LEU A CA 1
ATOM 682 C C . LEU A 1 89 ? -3.014 11.022 4.773 1.00 70.81 89 LEU A C 1
ATOM 684 O O . LEU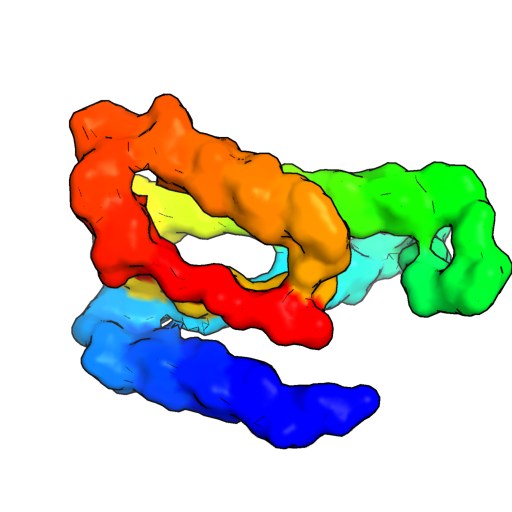 A 1 89 ? -4.092 10.876 5.344 1.00 70.81 89 LEU A O 1
ATOM 688 N N . CYS A 1 90 ? -2.179 12.012 5.096 1.00 64.75 90 CYS A N 1
ATOM 689 C CA . CYS A 1 90 ? -2.473 13.017 6.118 1.00 64.75 90 CYS A CA 1
ATOM 690 C C . CYS A 1 90 ? -3.378 14.159 5.616 1.00 64.75 90 CYS A C 1
ATOM 692 O O . CYS A 1 90 ? -4.178 14.674 6.396 1.00 64.75 90 CYS A O 1
ATOM 694 N N . HIS A 1 91 ? -3.262 14.583 4.351 1.00 56.03 91 HIS A N 1
ATOM 695 C CA . HIS A 1 91 ? -3.880 15.832 3.872 1.00 56.03 91 HIS A CA 1
ATOM 696 C C . HIS A 1 91 ? -5.312 15.715 3.334 1.00 56.03 91 HIS A C 1
ATOM 698 O O . HIS A 1 91 ? -6.003 16.730 3.250 1.00 56.03 91 HIS A O 1
ATOM 704 N N . ARG A 1 92 ? -5.783 14.524 2.952 1.00 57.00 92 ARG A N 1
ATOM 705 C CA . ARG A 1 92 ? -7.043 14.377 2.197 1.00 57.00 92 ARG A CA 1
ATOM 706 C C . ARG A 1 92 ? -8.293 14.066 3.024 1.00 57.00 92 ARG A C 1
ATOM 708 O O . ARG A 1 92 ? -9.338 13.818 2.434 1.00 57.00 92 ARG A O 1
ATOM 715 N N . SER A 1 93 ? -8.244 14.150 4.358 1.00 45.59 93 SER A N 1
ATOM 716 C CA . SER A 1 93 ? -9.429 13.909 5.193 1.00 45.59 93 SER A CA 1
ATOM 717 C C . SER A 1 93 ? -9.624 14.948 6.313 1.00 45.59 93 SER A C 1
ATOM 719 O O . SER A 1 93 ? -8.650 15.301 6.986 1.00 45.59 93 SER A O 1
ATOM 721 N N . PRO A 1 94 ? -10.869 15.399 6.600 1.00 48.28 94 PRO A N 1
ATOM 722 C CA . PRO A 1 94 ? -11.194 16.357 7.672 1.00 48.28 94 PRO A CA 1
ATOM 723 C C . PRO A 1 94 ? -10.792 15.915 9.090 1.00 48.28 94 PRO A C 1
ATOM 725 O O . PRO A 1 94 ? -10.949 16.671 10.049 1.00 48.28 94 PRO A O 1
ATOM 728 N N . HIS A 1 95 ? -10.294 14.686 9.253 1.00 50.25 95 HIS A N 1
ATOM 729 C CA . HIS A 1 95 ? -9.862 14.121 10.529 1.00 50.25 95 HIS A CA 1
ATOM 730 C C . HIS A 1 95 ? -8.358 13.825 10.594 1.00 50.25 95 HIS A C 1
ATOM 732 O O . HIS A 1 95 ? -7.976 12.907 11.313 1.00 50.25 95 HIS A O 1
ATOM 738 N N . ALA A 1 96 ? -7.507 14.582 9.889 1.00 44.94 96 ALA A N 1
ATOM 739 C CA . ALA A 1 96 ? -6.045 14.413 9.794 1.00 44.94 96 ALA A CA 1
ATOM 740 C C . ALA A 1 96 ? -5.324 13.963 11.094 1.00 44.94 96 ALA A C 1
ATOM 742 O O . ALA A 1 96 ? -4.410 13.142 11.039 1.00 44.94 96 ALA A O 1
ATOM 743 N N . GLY A 1 97 ? -5.779 14.395 12.280 1.00 47.38 97 GLY A N 1
ATOM 744 C CA . GLY A 1 97 ? -5.238 13.948 13.575 1.00 47.38 97 GLY A CA 1
ATOM 745 C C . GLY A 1 97 ? -5.467 12.465 13.934 1.00 47.38 97 GLY A C 1
ATOM 746 O O . GLY A 1 97 ? -4.682 11.899 14.688 1.00 47.38 97 GLY A O 1
ATOM 747 N N . LYS A 1 98 ? -6.499 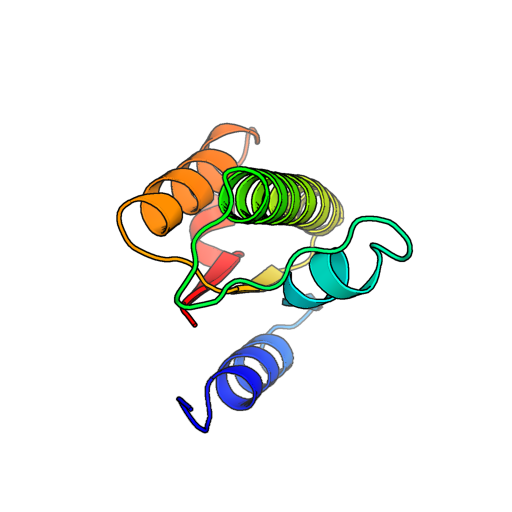11.804 13.389 1.00 46.34 98 LYS A N 1
ATOM 748 C CA . LYS A 1 98 ? -6.800 10.374 13.624 1.00 46.34 98 LYS A CA 1
ATOM 749 C C . LYS A 1 98 ? -5.992 9.433 12.725 1.00 46.34 98 LYS A C 1
ATOM 751 O O . LYS A 1 98 ? -5.764 8.280 13.093 1.00 46.34 98 LYS A O 1
ATOM 756 N N . TYR A 1 99 ? -5.544 9.906 11.563 1.00 49.50 99 TYR A N 1
ATOM 757 C CA . TYR A 1 99 ? -4.901 9.067 10.546 1.00 49.50 99 TYR A CA 1
ATOM 758 C C . TYR A 1 99 ? -3.474 8.681 10.917 1.00 49.50 99 TYR A C 1
ATOM 760 O O . TYR A 1 99 ? -3.096 7.537 10.704 1.00 49.50 99 TYR A O 1
ATOM 768 N N . HIS A 1 100 ? -2.716 9.569 11.565 1.00 49.91 100 HIS A N 1
ATOM 769 C CA . HIS A 1 100 ? -1.365 9.233 12.024 1.00 49.91 100 HIS A CA 1
ATOM 770 C C . HIS A 1 100 ? -1.359 8.100 13.069 1.00 49.91 100 HIS A C 1
ATOM 772 O O . HIS A 1 100 ? -0.420 7.316 13.122 1.00 49.91 100 HIS A O 1
ATOM 778 N N . GLN A 1 101 ? -2.427 7.973 13.869 1.00 50.69 101 GLN A N 1
ATOM 779 C CA . GLN A 1 101 ? -2.605 6.849 14.800 1.00 50.69 101 GLN A CA 1
ATOM 780 C C . GLN A 1 101 ? -3.216 5.604 14.137 1.00 50.69 101 GLN A C 1
ATOM 782 O O . GLN A 1 101 ? -3.019 4.494 14.623 1.00 50.69 101 GLN A O 1
ATOM 787 N N . SER A 1 102 ? -3.951 5.780 13.035 1.00 56.19 102 SER A N 1
ATOM 788 C CA . SER A 1 102 ? -4.672 4.700 12.344 1.00 56.19 102 SER A CA 1
ATOM 789 C C . SER A 1 102 ? -3.914 4.123 11.148 1.00 56.19 102 SER A C 1
ATOM 791 O O . SER A 1 102 ? -4.342 3.102 10.615 1.00 56.19 102 SER A O 1
ATOM 793 N N . VAL A 1 103 ? -2.813 4.750 10.720 1.00 61.38 103 VAL A N 1
ATOM 794 C CA . VAL A 1 103 ? -1.967 4.313 9.606 1.00 61.38 103 VAL A CA 1
ATOM 795 C C . VAL A 1 103 ? -0.558 4.023 10.104 1.00 61.38 103 VAL A C 1
ATOM 797 O O . VAL A 1 103 ? 0.097 4.883 10.681 1.00 61.38 103 VAL A O 1
ATOM 800 N N . SER A 1 104 ? -0.061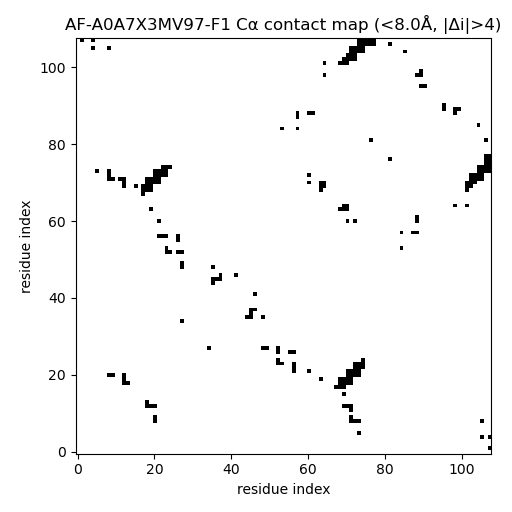 2.819 9.838 1.00 76.00 104 SER A N 1
ATOM 801 C CA . SER A 1 104 ? 1.337 2.450 10.088 1.00 76.00 104 SER A CA 1
ATOM 802 C C . SER A 1 104 ? 2.021 2.078 8.780 1.00 76.00 104 SER A C 1
ATOM 804 O O . SER A 1 104 ? 1.564 1.171 8.085 1.00 76.00 104 SER A O 1
ATOM 806 N N . LEU A 1 105 ? 3.111 2.774 8.452 1.00 77.12 105 LEU A N 1
ATOM 807 C CA . LEU A 1 105 ? 3.913 2.523 7.256 1.00 77.12 105 LEU A CA 1
ATOM 808 C C . LEU A 1 105 ? 5.061 1.567 7.584 1.00 77.12 105 LEU A C 1
ATOM 810 O O . LEU A 1 105 ? 5.832 1.800 8.514 1.00 77.12 105 LEU A O 1
ATOM 814 N N . VAL A 1 106 ? 5.203 0.508 6.792 1.00 75.56 106 VAL A N 1
ATOM 815 C CA . VAL A 1 106 ? 6.334 -0.419 6.875 1.00 75.56 106 VAL A CA 1
ATOM 816 C C . VAL A 1 106 ? 7.099 -0.362 5.555 1.00 75.56 106 VAL A C 1
ATOM 818 O O . VAL A 1 106 ? 6.574 -0.741 4.509 1.00 75.56 106 VAL A O 1
ATOM 821 N N . ALA A 1 107 ? 8.340 0.130 5.599 1.00 72.69 107 ALA A N 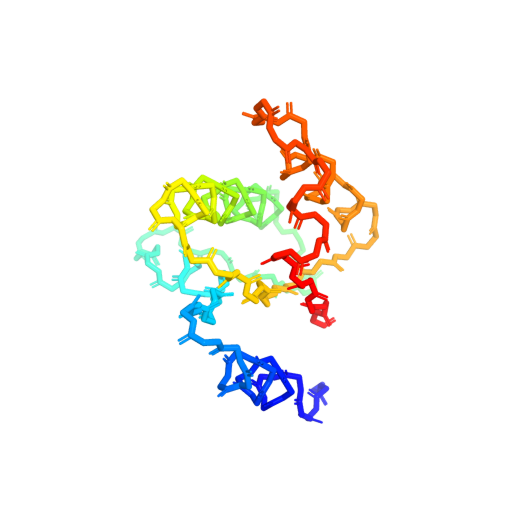1
ATOM 822 C CA . ALA A 1 107 ? 9.195 0.273 4.422 1.00 72.69 107 ALA A CA 1
ATOM 823 C C . ALA A 1 107 ? 9.977 -1.019 4.108 1.00 72.69 107 ALA A C 1
ATOM 825 O O . ALA A 1 107 ? 10.627 -1.601 4.986 1.00 72.69 107 ALA A O 1
ATOM 826 N N . GLY A 1 108 ? 9.904 -1.449 2.844 1.00 61.38 108 GLY A N 1
ATOM 827 C CA . GLY A 1 108 ? 10.570 -2.618 2.245 1.00 61.38 108 GLY A CA 1
ATOM 828 C C . GLY A 1 108 ? 12.084 -2.640 2.360 1.00 61.38 108 GLY A C 1
ATOM 829 O O . GLY A 1 108 ? 12.705 -1.569 2.477 1.00 61.38 108 GLY A O 1
#

Foldseek 3Di:
DPPCLLVVLVVVQVVDPFADAAELVVQLVPDDPPRDDPDPPDDVVNVVSVVVSLVVSLVVCLVVVVVPHQYEYEDAQDDCSVVVSLVSNQPPDPPSVVNVVRYHYGHD

Radius of gyration: 14.19 Å; Cα contacts (8 Å, |Δi|>4): 119; chains: 1; bounding box: 34×28×37 Å

Solvent-accessible surface area (backbone atoms only — not comparable to full-atom values): 6302 Å² total; per-residue (Å²): 133,78,86,54,55,72,57,51,43,47,55,54,24,72,74,42,95,50,53,38,67,44,53,36,63,55,57,60,67,66,46,75,80,88,62,62,70,88,52,95,71,73,52,85,58,29,64,51,55,51,52,50,29,52,52,52,42,49,58,51,47,50,55,41,45,76,73,67,33,32,37,27,38,39,39,83,46,66,77,72,47,46,57,53,54,52,48,56,66,40,72,78,48,103,54,40,84,55,40,70,80,34,44,46,84,44,67,100

Organism: NCBI:txid1128670

Mean predicted aligned error: 6.77 Å

Sequence (108 aa):
MAAGKPTVAENLARRLDKSVHLRGDIFRKMTVNGAVSMGPDLTPEAPRQLALRHRLACEVAETYLEAGFSVVYLDILVGRVHEKVAEHLCHRSPHAGKYHQSVSLVAG

InterPro domains:
  IPR027417 P-loop containing nucleoside triphosphate hydrolase [G3DSA:3.40.50.300] (1-105)

Nearest PDB structures (foldseek):
  2bdt-assembly1_A-2  TM=8.578E-01  e=1.966E-04  Halalkalibacterium halodurans C-125
  5lzy-assembly1_ii  TM=5.507E-01  e=1.951E-01  Homo sapiens
  8om4-assembly1_K  TM=4.214E-01  e=3.552E+00  Saccharomyces cerevisiae
  2fwm-assembly1_X  TM=1.991E-01  e=3.789E+00  Escherichia coli